Protein AF-A0A5J4Q7B8-F1 (afdb_monomer_lite)

Organism: NCBI:txid433724

Foldseek 3Di:
DDPPPPPLVVVDDVVVVVVVVVCLVVVLVVQCVVQDDPPDPDPCPCVGPSNVSVVVVVVVVVVVVVVSVDDPVVCVVCVVVVVVVVD

Radius of gyration: 19.04 Å; chains: 1; bounding box: 39×43×52 Å

pLDDT: mean 79.95, std 14.51, range [44.25, 95.81]

Secondary structure (DSSP, 8-state):
-------HHHHS-HHHHHHHHHHHHHHHHHHHHHT--TT---TT-TTSHHHHHHHHHHHHHHHHHHHHHS-HHHHHHHHHHHHHHH-

InterPro domains:
  IPR001182 Probable peptidoglycan glycosyltransferase FtsW/RodA [PTHR30474] (1-84)

Structure (mmCIF, N/CA/C/O backbone):
data_AF-A0A5J4Q7B8-F1
#
_entry.id   AF-A0A5J4Q7B8-F1
#
loop_
_atom_site.group_PDB
_atom_site.id
_atom_site.type_symbol
_atom_site.label_atom_id
_atom_site.label_alt_id
_atom_site.label_comp_id
_atom_site.label_asym_id
_atom_site.label_entity_id
_atom_site.label_seq_id
_atom_site.pdbx_PDB_ins_code
_atom_site.Cartn_x
_atom_site.Cartn_y
_atom_site.Cartn_z
_atom_site.occupancy
_atom_site.B_iso_or_equiv
_atom_site.auth_seq_id
_atom_site.auth_comp_id
_atom_site.auth_asym_id
_atom_site.auth_atom_id
_atom_site.pdbx_PDB_model_num
ATOM 1 N N . MET A 1 1 ? -23.736 19.761 25.882 1.00 44.25 1 MET A N 1
ATOM 2 C CA . MET A 1 1 ? -23.341 18.726 24.901 1.00 44.25 1 MET A CA 1
ATOM 3 C C . MET A 1 1 ? -22.153 19.252 24.115 1.00 44.25 1 MET A C 1
ATOM 5 O O . MET A 1 1 ? -22.338 20.082 23.238 1.00 44.25 1 MET A O 1
ATOM 9 N N . ALA A 1 2 ? -20.932 18.872 24.496 1.00 49.12 2 ALA A N 1
ATOM 10 C CA . ALA A 1 2 ? -19.741 19.256 23.745 1.00 49.12 2 ALA A CA 1
ATOM 11 C C . ALA A 1 2 ? -19.706 18.431 22.452 1.00 49.12 2 ALA A C 1
ATOM 13 O O . ALA A 1 2 ? -19.601 17.206 22.512 1.00 49.12 2 ALA A O 1
ATOM 14 N N . SER A 1 3 ? -19.839 19.092 21.302 1.00 51.97 3 SER A N 1
ATOM 15 C CA . SER A 1 3 ? -19.611 18.469 20.000 1.00 51.97 3 SER A CA 1
ATOM 16 C C . SER A 1 3 ? -18.145 18.040 19.939 1.00 51.97 3 SER A C 1
ATOM 18 O O . SER A 1 3 ? -17.251 18.869 19.748 1.00 51.97 3 SER A O 1
ATOM 20 N N . ARG A 1 4 ? -17.873 16.754 20.188 1.00 61.09 4 ARG A N 1
ATOM 21 C CA . ARG A 1 4 ? -16.564 16.167 19.897 1.00 61.09 4 ARG A CA 1
ATOM 22 C C . ARG A 1 4 ? -16.460 16.156 18.378 1.00 61.09 4 ARG A C 1
ATOM 24 O O . ARG A 1 4 ? -17.000 15.265 17.733 1.00 61.09 4 ARG A O 1
ATOM 31 N N . ASN A 1 5 ? -15.814 17.177 17.821 1.00 59.06 5 ASN A N 1
ATOM 32 C CA . ASN A 1 5 ? -15.365 17.165 16.436 1.00 59.06 5 ASN A CA 1
ATOM 33 C C . ASN A 1 5 ? -14.352 16.022 16.317 1.00 59.06 5 ASN A C 1
ATOM 35 O O . ASN A 1 5 ? -13.168 16.185 16.609 1.00 59.06 5 ASN A O 1
ATOM 39 N N . ILE A 1 6 ? -14.848 14.829 15.998 1.00 59.94 6 ILE A N 1
ATOM 40 C CA . ILE A 1 6 ? -14.026 13.688 15.625 1.00 59.94 6 ILE A CA 1
ATOM 41 C C . ILE A 1 6 ? -13.403 14.018 14.274 1.00 59.94 6 ILE A C 1
ATOM 43 O O . ILE A 1 6 ? -13.972 13.780 13.212 1.00 59.94 6 ILE A O 1
ATOM 47 N N . ASN A 1 7 ? -12.234 14.646 14.321 1.00 60.00 7 ASN A N 1
ATOM 48 C CA . ASN A 1 7 ? -11.416 14.855 13.144 1.00 60.00 7 ASN A CA 1
ATOM 49 C C . ASN A 1 7 ? -10.955 13.473 12.670 1.00 60.00 7 ASN A C 1
ATOM 51 O O . ASN A 1 7 ? -9.979 12.944 13.192 1.00 60.00 7 ASN A O 1
ATOM 55 N N . LEU A 1 8 ? -11.647 12.886 11.690 1.00 63.09 8 LEU A N 1
ATOM 56 C CA . LEU A 1 8 ? -11.258 11.605 11.078 1.00 63.09 8 LEU A CA 1
ATOM 57 C C . LEU A 1 8 ? -9.792 11.638 10.611 1.00 63.09 8 LEU A C 1
ATOM 59 O O . LEU A 1 8 ? -9.045 10.686 10.800 1.00 63.09 8 LEU A O 1
ATOM 63 N N . TRP A 1 9 ? -9.350 12.799 10.121 1.00 62.00 9 TRP A N 1
ATOM 64 C CA . TRP A 1 9 ? -7.965 13.084 9.743 1.00 62.00 9 TRP A CA 1
ATOM 65 C C . TRP A 1 9 ? -6.956 12.992 10.898 1.00 62.00 9 TRP A C 1
ATOM 67 O O . TRP A 1 9 ? -5.779 12.770 10.644 1.00 62.00 9 TRP A O 1
ATOM 77 N N . GLN A 1 10 ? -7.386 13.155 12.150 1.00 65.44 10 GLN A N 1
ATOM 78 C CA . GLN A 1 10 ? -6.529 13.053 13.337 1.00 65.44 10 GLN A CA 1
ATOM 79 C C . GLN A 1 10 ? -6.502 11.631 13.919 1.00 65.44 10 GLN A C 1
ATOM 81 O O . GLN A 1 10 ? -5.573 11.290 14.644 1.00 65.44 10 GLN A O 1
ATOM 86 N N . THR A 1 11 ? -7.508 10.804 13.623 1.00 75.44 11 THR A N 1
ATOM 87 C CA . THR A 1 11 ? -7.568 9.404 14.080 1.00 75.44 11 THR A CA 1
ATOM 88 C C . THR A 1 11 ? -6.765 8.463 13.178 1.00 75.44 11 THR A C 1
ATOM 90 O O . THR A 1 11 ? -6.339 7.404 13.627 1.00 75.44 11 THR A O 1
ATOM 93 N N . VAL A 1 12 ? -6.534 8.845 11.920 1.00 82.69 12 VAL A N 1
ATOM 94 C CA . VAL A 1 12 ? -5.747 8.055 10.965 1.00 82.69 12 VAL A CA 1
ATOM 95 C C . VAL A 1 12 ? -4.249 8.129 11.285 1.00 82.69 12 VAL A C 1
ATOM 97 O O . VAL A 1 12 ? -3.684 9.213 11.436 1.00 82.69 12 VAL A O 1
ATOM 100 N N . ASP A 1 13 ? -3.589 6.969 11.337 1.00 87.81 13 ASP A N 1
ATOM 101 C CA . ASP A 1 13 ? -2.144 6.859 11.552 1.00 87.81 13 ASP A CA 1
ATOM 102 C C . ASP A 1 13 ? -1.366 7.166 10.257 1.00 87.81 13 ASP A C 1
ATOM 104 O O . ASP A 1 13 ? -1.123 6.310 9.400 1.00 87.81 13 ASP A O 1
ATOM 108 N N . TRP A 1 14 ? -0.982 8.433 10.098 1.00 86.88 14 TRP A N 1
ATOM 109 C CA . TRP A 1 14 ? -0.243 8.918 8.927 1.00 86.88 14 TRP A CA 1
ATOM 110 C C . TRP A 1 14 ? 1.163 8.324 8.800 1.00 86.88 14 TRP A C 1
ATOM 112 O O . TRP A 1 14 ? 1.684 8.237 7.687 1.00 86.88 14 TRP A O 1
ATOM 122 N N . MET A 1 15 ? 1.778 7.900 9.909 1.00 92.38 15 MET A N 1
ATOM 123 C CA . MET A 1 15 ? 3.106 7.282 9.895 1.00 92.38 15 MET A CA 1
ATOM 124 C C . MET A 1 15 ? 3.059 5.922 9.190 1.00 92.38 15 MET A C 1
ATOM 126 O O . MET A 1 15 ? 3.875 5.652 8.309 1.00 92.38 15 MET A O 1
ATOM 130 N N . THR A 1 16 ? 2.060 5.105 9.514 1.00 91.31 16 THR A N 1
ATOM 131 C CA . THR A 1 16 ? 1.816 3.794 8.906 1.00 91.31 16 THR A CA 1
ATOM 132 C C . THR A 1 16 ? 1.494 3.935 7.422 1.00 91.31 16 THR A C 1
ATOM 134 O O . THR A 1 16 ? 2.077 3.224 6.603 1.00 91.31 16 THR A O 1
ATOM 137 N N . ILE A 1 17 ? 0.638 4.896 7.049 1.00 91.56 17 ILE A N 1
ATOM 138 C CA . ILE A 1 17 ? 0.351 5.193 5.635 1.00 91.56 17 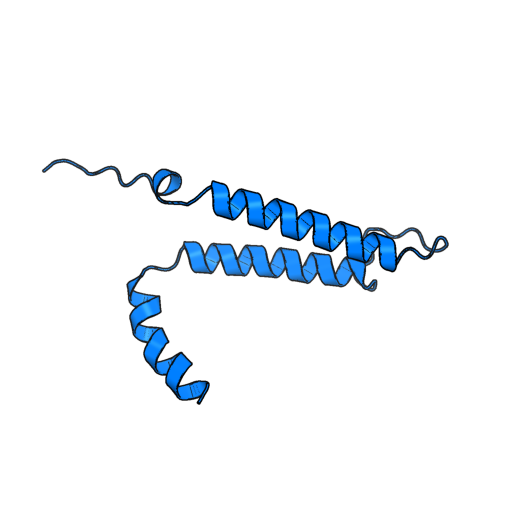ILE A CA 1
ATOM 139 C C . ILE A 1 17 ? 1.630 5.617 4.903 1.00 91.56 17 ILE A C 1
ATOM 141 O O . ILE A 1 17 ? 1.900 5.127 3.807 1.00 91.56 17 ILE A O 1
ATOM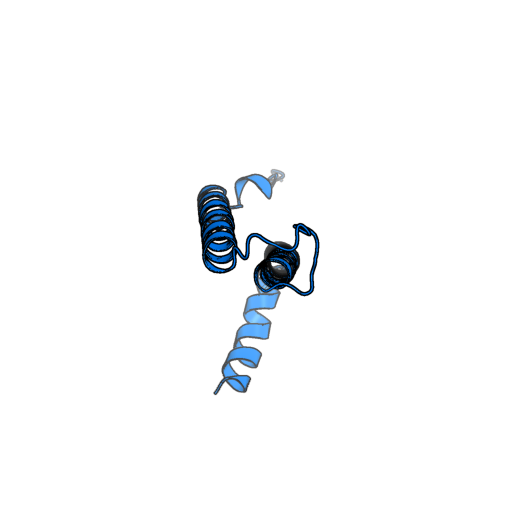 145 N N . GLY A 1 18 ? 2.445 6.484 5.508 1.00 93.50 18 GLY A N 1
ATOM 146 C CA . GLY A 1 18 ? 3.713 6.926 4.928 1.00 93.50 18 GLY A CA 1
ATOM 147 C C . GLY A 1 18 ? 4.672 5.766 4.658 1.00 93.50 18 GLY A C 1
ATOM 148 O O . GLY A 1 18 ? 5.189 5.639 3.548 1.00 93.50 18 GLY A O 1
ATOM 149 N N . ILE A 1 19 ? 4.856 4.875 5.637 1.00 95.19 19 ILE A N 1
ATOM 150 C CA . ILE A 1 19 ? 5.700 3.679 5.487 1.00 95.19 19 ILE A CA 1
ATOM 151 C C . ILE A 1 19 ? 5.147 2.761 4.390 1.00 95.19 19 ILE A C 1
ATOM 153 O O . ILE A 1 19 ? 5.910 2.297 3.543 1.00 95.19 19 ILE A O 1
ATOM 157 N N . TYR A 1 20 ? 3.830 2.541 4.355 1.00 93.56 20 TYR A N 1
ATOM 158 C CA . TYR A 1 20 ? 3.183 1.747 3.310 1.00 93.56 20 TYR A CA 1
ATOM 159 C C . TYR A 1 20 ? 3.463 2.307 1.905 1.00 93.56 20 TYR A C 1
ATOM 161 O O . TYR A 1 20 ? 3.874 1.557 1.019 1.00 93.56 20 TYR A O 1
ATOM 169 N N . LEU A 1 21 ? 3.325 3.622 1.703 1.00 93.81 21 LEU A N 1
ATOM 170 C CA . LEU A 1 21 ? 3.597 4.266 0.412 1.00 93.81 21 LEU A CA 1
ATOM 171 C C . LEU A 1 21 ? 5.061 4.113 -0.025 1.00 93.81 21 LEU A C 1
ATOM 173 O O . LEU A 1 21 ? 5.331 3.829 -1.197 1.00 93.81 21 LEU A O 1
ATOM 177 N N . VAL A 1 22 ? 6.009 4.261 0.904 1.00 95.81 22 VAL A N 1
ATOM 178 C CA . VAL A 1 22 ? 7.440 4.063 0.620 1.00 95.81 22 VAL A CA 1
ATOM 179 C C . VAL A 1 22 ? 7.708 2.617 0.209 1.00 95.81 22 VAL A C 1
ATOM 181 O O . VAL A 1 22 ? 8.352 2.374 -0.808 1.00 95.81 22 VAL A O 1
ATOM 184 N N . LEU A 1 23 ? 7.166 1.642 0.940 1.00 94.31 23 LEU A N 1
ATOM 185 C CA . LEU A 1 23 ? 7.359 0.227 0.618 1.00 94.31 23 LEU A CA 1
ATOM 186 C C . LEU A 1 23 ? 6.760 -0.140 -0.744 1.00 94.31 23 LEU A C 1
ATOM 188 O O . LEU A 1 23 ? 7.410 -0.828 -1.530 1.00 94.31 23 LEU A O 1
ATOM 192 N N . VAL A 1 24 ? 5.556 0.348 -1.051 1.00 93.00 24 VAL A N 1
ATOM 193 C CA . VAL A 1 24 ? 4.886 0.104 -2.336 1.00 93.00 24 VAL A CA 1
ATOM 194 C C . VAL A 1 24 ? 5.673 0.709 -3.500 1.00 93.00 24 VAL A C 1
ATOM 196 O O . VAL A 1 24 ? 5.887 0.036 -4.510 1.00 93.00 24 VAL A O 1
ATOM 199 N N . THR A 1 25 ? 6.146 1.950 -3.362 1.00 90.19 25 THR A N 1
ATOM 200 C CA . THR A 1 25 ? 6.933 2.621 -4.411 1.00 90.19 25 THR A CA 1
ATOM 201 C C . THR A 1 25 ? 8.300 1.961 -4.605 1.00 90.19 25 THR A C 1
ATOM 203 O O . THR A 1 25 ? 8.669 1.665 -5.742 1.00 90.19 25 THR A O 1
ATOM 206 N N . CYS A 1 26 ? 9.020 1.626 -3.529 1.00 92.69 26 CYS A N 1
ATOM 207 C CA . CYS A 1 26 ? 10.281 0.879 -3.606 1.00 92.69 26 CYS A CA 1
ATOM 208 C C . CYS A 1 26 ? 10.098 -0.528 -4.199 1.00 92.69 26 CYS A C 1
ATOM 210 O O . CYS A 1 26 ? 10.888 -0.952 -5.044 1.00 92.69 26 CYS A O 1
ATOM 212 N N . GLY A 1 27 ? 9.049 -1.248 -3.795 1.00 90.12 27 GLY A N 1
ATOM 213 C CA . GLY A 1 27 ? 8.731 -2.573 -4.325 1.00 90.12 27 GLY A CA 1
ATOM 214 C C . GLY A 1 27 ? 8.384 -2.534 -5.812 1.00 90.12 27 GLY A C 1
ATOM 215 O O . GLY A 1 27 ? 8.816 -3.399 -6.574 1.00 90.12 27 GLY A O 1
ATOM 216 N N . TRP A 1 28 ? 7.662 -1.503 -6.248 1.00 88.25 28 TRP A N 1
ATOM 217 C CA . TRP A 1 28 ? 7.377 -1.300 -7.663 1.00 88.25 28 TRP A CA 1
ATOM 218 C C . TRP A 1 28 ? 8.641 -0.996 -8.476 1.00 88.25 28 TRP A C 1
ATOM 220 O O . TRP A 1 28 ? 8.880 -1.649 -9.491 1.00 88.25 28 TRP A O 1
ATOM 230 N N . LEU A 1 29 ? 9.498 -0.086 -7.996 1.00 84.94 29 LEU A N 1
ATOM 231 C CA . LEU A 1 29 ? 10.783 0.216 -8.641 1.00 84.94 29 LEU A CA 1
ATOM 232 C C . LEU A 1 29 ? 11.674 -1.029 -8.772 1.00 84.94 29 LEU A C 1
ATOM 234 O O . LEU A 1 29 ? 12.309 -1.215 -9.809 1.00 84.94 29 LEU A O 1
ATOM 238 N N . SER A 1 30 ? 11.676 -1.907 -7.763 1.00 88.44 30 SER A N 1
ATOM 239 C CA . SER A 1 30 ? 12.394 -3.188 -7.805 1.00 88.44 30 SER A CA 1
ATOM 240 C C . SER A 1 30 ? 11.914 -4.085 -8.956 1.00 88.44 30 SER A C 1
ATOM 242 O O . SER A 1 30 ? 12.727 -4.623 -9.710 1.00 88.44 30 SER A O 1
ATOM 244 N N . VAL A 1 31 ? 10.596 -4.190 -9.166 1.00 83.38 31 VAL A N 1
ATOM 245 C CA . VAL A 1 31 ? 10.031 -5.018 -10.248 1.00 83.38 31 VAL A CA 1
ATOM 246 C C . VAL A 1 31 ? 10.230 -4.398 -11.628 1.00 83.38 31 VAL A C 1
ATOM 248 O O . VAL A 1 31 ? 10.506 -5.129 -12.584 1.00 83.38 31 VAL A O 1
ATOM 251 N N . CYS A 1 32 ? 10.173 -3.070 -11.736 1.00 79.19 32 CYS A N 1
ATOM 252 C CA . CYS A 1 32 ? 10.554 -2.362 -12.958 1.00 79.19 32 CYS A CA 1
ATOM 253 C C . CYS A 1 32 ? 12.023 -2.610 -13.323 1.00 79.19 32 CYS A C 1
ATOM 255 O O . CYS A 1 32 ? 12.318 -2.888 -14.482 1.00 79.19 32 CYS A O 1
ATOM 257 N N . GLY A 1 33 ? 12.930 -2.567 -12.341 1.00 77.94 33 GLY A N 1
ATOM 258 C CA . GLY A 1 33 ? 14.356 -2.829 -12.552 1.00 77.94 33 GLY A CA 1
ATOM 259 C C . GLY A 1 33 ? 14.654 -4.275 -12.959 1.00 77.94 33 GLY A C 1
ATOM 260 O O . GLY A 1 33 ? 15.467 -4.506 -13.848 1.00 77.94 33 GLY A O 1
ATOM 261 N N . ALA A 1 34 ? 13.963 -5.251 -12.364 1.00 78.06 34 ALA A N 1
ATOM 262 C CA . ALA A 1 34 ? 14.132 -6.666 -12.704 1.00 78.06 34 ALA A CA 1
ATOM 263 C C . ALA A 1 34 ? 13.560 -7.046 -14.085 1.00 78.06 34 ALA A C 1
ATOM 265 O O . ALA A 1 34 ? 13.949 -8.065 -14.650 1.00 78.06 34 ALA A O 1
ATOM 266 N N . SER A 1 35 ? 12.628 -6.249 -14.614 1.00 66.88 35 SER A N 1
ATOM 267 C CA . SER A 1 35 ? 11.915 -6.522 -15.872 1.00 66.88 35 SER A CA 1
ATOM 268 C C . SER A 1 35 ? 12.383 -5.633 -17.033 1.00 66.88 35 SER A C 1
ATOM 270 O O . SER A 1 35 ? 11.664 -5.502 -18.020 1.00 66.88 35 SER A O 1
ATOM 272 N N . TYR A 1 36 ? 13.538 -4.975 -16.896 1.00 62.91 36 TYR A N 1
ATOM 273 C CA . TYR A 1 36 ? 14.006 -3.944 -17.821 1.00 62.91 36 TYR A CA 1
ATOM 274 C C . TYR A 1 36 ? 14.608 -4.550 -19.102 1.00 62.91 36 TYR A C 1
ATOM 276 O O . TYR A 1 36 ? 15.824 -4.691 -19.229 1.00 62.91 36 TYR A O 1
ATOM 284 N N . ASP A 1 37 ? 13.755 -4.897 -20.066 1.00 57.31 37 ASP A N 1
ATOM 285 C CA . ASP A 1 37 ? 14.170 -5.197 -21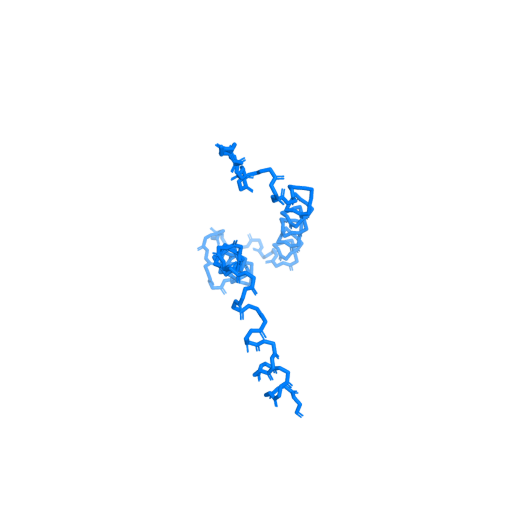.439 1.00 57.31 37 ASP A CA 1
ATOM 286 C C . ASP A 1 37 ? 14.255 -3.888 -22.248 1.00 57.31 37 ASP A C 1
ATOM 288 O O . ASP A 1 37 ? 13.277 -3.167 -22.426 1.00 57.31 37 ASP A O 1
ATOM 292 N N . TYR A 1 38 ? 15.460 -3.553 -22.719 1.00 51.28 38 TYR A N 1
ATOM 293 C CA . TYR A 1 38 ? 15.833 -2.256 -23.312 1.00 51.28 38 TYR A CA 1
ATOM 294 C C . TYR A 1 38 ? 15.154 -1.902 -24.657 1.00 51.28 38 TYR A C 1
ATOM 296 O O . TYR A 1 38 ? 15.424 -0.826 -25.195 1.00 51.28 38 TYR A O 1
ATOM 304 N N . TRP A 1 39 ? 14.308 -2.771 -25.222 1.00 52.84 39 TRP A N 1
ATOM 305 C CA . TRP A 1 39 ? 13.950 -2.722 -26.648 1.00 52.84 39 TRP A CA 1
ATOM 306 C C . TRP A 1 39 ? 12.525 -2.263 -26.985 1.00 52.84 39 TRP A C 1
ATOM 308 O O . TRP A 1 39 ? 12.336 -1.736 -28.079 1.00 52.84 39 TRP A O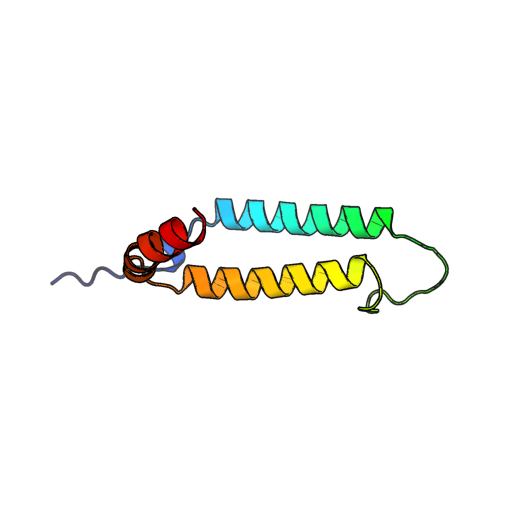 1
ATOM 318 N N . GLU A 1 40 ? 11.557 -2.334 -26.067 1.00 49.91 40 GLU A N 1
ATOM 319 C CA . GLU A 1 40 ? 10.187 -1.853 -26.313 1.00 49.91 40 GLU A CA 1
ATOM 320 C C . GLU A 1 40 ? 9.749 -0.866 -25.234 1.00 49.91 40 GLU A C 1
ATOM 322 O O . GLU A 1 40 ? 9.533 -1.168 -24.062 1.00 49.91 40 GLU A O 1
ATOM 327 N N . LYS A 1 41 ? 9.710 0.392 -25.662 1.00 52.62 41 LYS A N 1
ATOM 328 C CA . LYS A 1 41 ? 9.556 1.576 -24.835 1.00 52.62 41 LYS A CA 1
ATOM 329 C C . LYS A 1 41 ? 8.074 1.894 -24.658 1.00 52.62 41 LYS A C 1
ATOM 331 O O . LYS A 1 41 ? 7.632 2.938 -25.115 1.00 52.62 41 LYS A O 1
ATOM 336 N N . ASP A 1 42 ? 7.339 1.047 -23.948 1.00 55.97 42 ASP A N 1
ATOM 337 C CA . ASP A 1 42 ? 6.005 1.405 -23.463 1.00 55.97 42 ASP A CA 1
ATOM 338 C C . ASP A 1 42 ? 5.917 1.226 -21.944 1.00 55.97 42 ASP A C 1
ATOM 340 O O . ASP A 1 42 ? 5.464 0.219 -21.411 1.00 55.97 42 ASP A O 1
ATOM 344 N N . PHE A 1 43 ? 6.320 2.274 -21.216 1.00 54.00 43 PHE A N 1
ATOM 345 C CA . PHE A 1 43 ? 6.116 2.399 -19.763 1.00 54.00 43 PHE A CA 1
ATOM 346 C C . PHE A 1 43 ? 4.632 2.303 -19.351 1.00 54.00 43 PHE A C 1
ATOM 348 O O . PHE A 1 43 ? 4.335 2.081 -18.179 1.00 54.00 43 PHE A O 1
ATOM 355 N N . TRP A 1 44 ? 3.716 2.479 -20.308 1.00 57.09 44 TRP A N 1
ATOM 356 C CA . TRP A 1 44 ? 2.264 2.380 -20.147 1.00 57.09 44 TRP A CA 1
ATOM 357 C C . TRP A 1 44 ? 1.670 1.093 -20.734 1.00 57.09 44 TRP A C 1
ATOM 359 O O . TRP A 1 44 ? 0.447 0.974 -20.813 1.00 57.09 44 TRP A O 1
ATOM 369 N N . ASP A 1 45 ? 2.493 0.117 -21.129 1.00 62.78 45 ASP A N 1
ATOM 370 C CA . ASP A 1 45 ? 1.970 -1.175 -21.560 1.00 62.78 45 ASP A CA 1
ATOM 371 C C . ASP A 1 45 ? 1.599 -2.047 -20.349 1.00 62.78 45 ASP A C 1
ATOM 373 O O . ASP A 1 45 ? 2.440 -2.629 -19.650 1.00 62.78 45 ASP A O 1
ATOM 377 N N . PHE A 1 46 ? 0.289 -2.150 -20.118 1.00 61.31 46 PHE A N 1
ATOM 378 C CA . PHE A 1 46 ? -0.332 -3.005 -19.105 1.00 61.31 46 PHE A CA 1
ATOM 379 C C . PHE A 1 46 ? -0.107 -4.508 -19.346 1.00 61.31 46 PHE A C 1
ATOM 381 O O . PHE A 1 46 ? -0.408 -5.319 -18.465 1.00 61.31 46 PHE A O 1
ATOM 388 N N . SER A 1 47 ? 0.431 -4.905 -20.504 1.00 63.53 47 SER A N 1
ATOM 389 C CA . SER A 1 47 ? 0.806 -6.294 -20.788 1.00 63.53 47 SER A CA 1
ATOM 390 C C . SER A 1 47 ? 2.064 -6.738 -20.023 1.00 63.53 47 SER A C 1
ATOM 392 O O . SER A 1 47 ? 2.212 -7.919 -19.678 1.00 63.53 47 SER A O 1
ATOM 394 N N . THR A 1 48 ? 2.945 -5.793 -19.677 1.00 71.88 48 THR A N 1
ATOM 395 C CA . THR A 1 48 ? 4.218 -6.067 -18.993 1.00 71.88 48 THR A CA 1
ATOM 396 C C . THR A 1 48 ? 4.027 -6.460 -17.521 1.00 71.88 48 THR A C 1
ATOM 398 O O . THR A 1 48 ? 3.047 -6.098 -16.866 1.00 71.88 48 THR A O 1
ATOM 401 N N . ARG A 1 49 ? 4.992 -7.201 -16.951 1.00 76.38 49 ARG A N 1
ATOM 402 C CA . ARG A 1 49 ? 4.979 -7.587 -15.522 1.00 76.38 49 ARG A CA 1
ATOM 403 C C . ARG A 1 49 ? 4.904 -6.364 -14.594 1.00 76.38 49 ARG A C 1
ATOM 405 O O . ARG A 1 49 ? 4.139 -6.379 -13.633 1.00 76.38 49 ARG A O 1
ATOM 412 N N . ALA A 1 50 ? 5.632 -5.298 -14.928 1.00 79.19 50 ALA A N 1
ATOM 413 C CA . ALA A 1 50 ? 5.613 -4.031 -14.201 1.00 79.19 50 ALA A CA 1
ATOM 414 C C . ALA A 1 50 ? 4.262 -3.298 -14.314 1.00 79.19 50 ALA A C 1
ATOM 416 O O . ALA A 1 50 ? 3.752 -2.798 -13.307 1.00 79.19 50 ALA A O 1
ATOM 417 N N . GLY A 1 51 ? 3.657 -3.288 -15.509 1.00 78.12 51 GLY A N 1
ATOM 418 C CA . GLY A 1 51 ? 2.330 -2.714 -15.747 1.00 78.12 51 GLY A CA 1
ATOM 419 C C . GLY A 1 51 ? 1.231 -3.430 -14.958 1.00 78.12 51 GLY A C 1
ATOM 420 O O . GLY A 1 51 ? 0.435 -2.783 -14.277 1.00 78.12 51 GLY A O 1
ATOM 421 N N . LYS A 1 52 ? 1.235 -4.770 -14.938 1.00 83.38 52 LYS A N 1
ATOM 422 C CA . LYS A 1 52 ? 0.298 -5.554 -14.109 1.00 83.38 52 LYS A CA 1
ATOM 423 C C . LYS A 1 52 ? 0.442 -5.230 -12.624 1.00 83.38 52 LYS A C 1
ATOM 425 O O . LYS A 1 52 ? -0.564 -5.093 -11.934 1.00 83.38 52 LYS A O 1
ATOM 430 N N . GLN A 1 53 ? 1.668 -5.071 -12.126 1.00 85.25 53 GLN A N 1
ATOM 431 C CA . GLN A 1 53 ? 1.889 -4.718 -10.725 1.00 85.25 53 GLN A CA 1
ATOM 432 C C . GLN A 1 53 ? 1.336 -3.330 -10.371 1.00 85.25 53 GLN A C 1
ATOM 434 O O . GLN A 1 53 ? 0.774 -3.181 -9.288 1.00 85.25 53 GLN A O 1
ATOM 439 N N . LEU A 1 54 ? 1.410 -2.342 -11.275 1.00 86.56 54 LEU A N 1
ATOM 440 C CA . LEU A 1 54 ? 0.748 -1.045 -11.062 1.00 86.56 54 LEU A CA 1
ATOM 441 C C . LEU A 1 54 ? -0.766 -1.180 -10.918 1.00 86.56 54 LEU A C 1
ATOM 443 O O . LEU A 1 54 ? -1.342 -0.545 -10.037 1.00 86.56 54 LEU A O 1
ATOM 447 N N . VAL A 1 5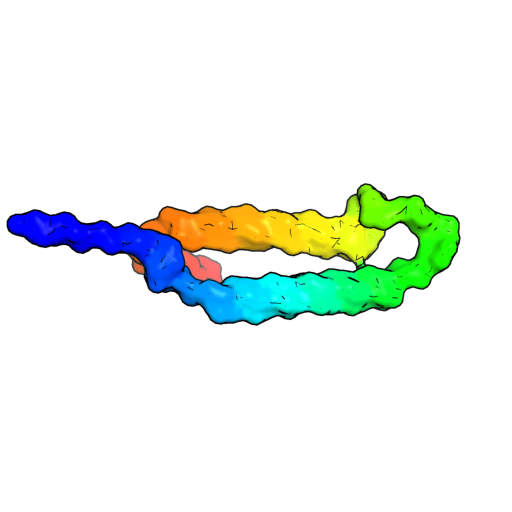5 ? -1.407 -2.010 -11.746 1.00 89.19 55 VAL A N 1
ATOM 448 C CA . VAL A 1 55 ? -2.860 -2.244 -11.665 1.00 89.19 55 VAL A CA 1
ATOM 449 C C . VAL A 1 55 ? -3.228 -2.823 -10.302 1.00 89.19 55 VAL A C 1
ATOM 451 O O . VAL A 1 55 ? -4.146 -2.328 -9.654 1.00 89.19 55 VAL A O 1
ATOM 454 N N . TRP A 1 56 ? -2.472 -3.812 -9.822 1.00 89.75 56 TRP A N 1
ATOM 455 C CA . TRP A 1 56 ? -2.696 -4.393 -8.497 1.00 89.75 56 TRP A CA 1
ATOM 456 C C . TRP A 1 56 ? -2.470 -3.391 -7.366 1.00 89.75 56 TRP A C 1
ATOM 458 O O . TRP A 1 56 ? -3.264 -3.347 -6.431 1.00 89.75 56 TRP A O 1
ATOM 468 N N . ILE A 1 57 ? -1.439 -2.548 -7.461 1.00 91.44 57 ILE A N 1
ATOM 469 C CA . ILE A 1 57 ? -1.202 -1.471 -6.493 1.00 91.44 57 ILE A CA 1
ATOM 470 C C . ILE A 1 57 ? -2.387 -0.491 -6.475 1.00 91.44 57 ILE A C 1
ATOM 472 O O . ILE A 1 57 ? -2.884 -0.154 -5.400 1.00 91.44 57 ILE A O 1
ATOM 476 N N . ALA A 1 58 ? -2.887 -0.077 -7.643 1.00 90.75 58 ALA A N 1
ATOM 477 C CA . ALA A 1 58 ? -4.047 0.808 -7.756 1.00 90.75 58 ALA A CA 1
ATOM 478 C C . ALA A 1 58 ? -5.325 0.168 -7.183 1.00 90.75 58 ALA A C 1
ATOM 480 O O . ALA A 1 58 ? -6.046 0.810 -6.416 1.00 90.75 58 ALA A O 1
ATOM 481 N N . CYS A 1 59 ? -5.576 -1.110 -7.482 1.00 93.81 59 CYS A N 1
ATOM 482 C CA . CYS A 1 59 ? -6.679 -1.867 -6.890 1.00 93.81 59 CYS A CA 1
ATOM 483 C C . CYS A 1 59 ? -6.561 -1.950 -5.362 1.00 93.81 59 CYS A C 1
ATOM 485 O O . CYS A 1 59 ? -7.556 -1.741 -4.668 1.00 93.81 59 CYS A O 1
ATOM 487 N N . SER A 1 60 ? -5.359 -2.185 -4.828 1.00 93.81 60 SER A N 1
ATOM 488 C CA . SER A 1 60 ? -5.111 -2.222 -3.382 1.00 93.81 60 SER A CA 1
ATOM 489 C C . SER A 1 60 ? -5.356 -0.875 -2.706 1.00 93.81 60 SER A C 1
ATOM 491 O O . SER A 1 60 ? -5.879 -0.855 -1.596 1.00 93.81 60 SER A O 1
ATOM 493 N N . PHE A 1 61 ? -5.054 0.253 -3.357 1.00 93.38 61 PHE A N 1
ATOM 494 C CA . PHE A 1 61 ? -5.439 1.571 -2.835 1.00 93.38 61 PHE A CA 1
ATOM 495 C C . PHE A 1 61 ? -6.957 1.743 -2.766 1.00 93.38 61 PHE A C 1
ATOM 497 O O . PHE A 1 61 ? -7.465 2.222 -1.753 1.00 93.38 61 PHE A O 1
ATOM 504 N N . GLY A 1 62 ? -7.683 1.319 -3.805 1.00 93.50 62 GLY A N 1
ATOM 505 C CA . GLY A 1 62 ? -9.147 1.338 -3.803 1.00 93.50 62 GLY A CA 1
ATOM 506 C C . GLY A 1 62 ? -9.734 0.476 -2.683 1.00 93.50 62 GLY A C 1
ATOM 507 O O . GLY A 1 62 ? -10.572 0.946 -1.915 1.00 93.50 62 GLY A O 1
ATOM 508 N N . ALA A 1 63 ? -9.243 -0.756 -2.532 1.00 93.69 63 ALA A N 1
ATOM 509 C CA . ALA A 1 63 ? -9.655 -1.651 -1.454 1.00 93.69 63 ALA A CA 1
ATOM 510 C C . ALA A 1 63 ? -9.303 -1.080 -0.070 1.00 93.69 63 ALA A C 1
ATOM 512 O O . ALA A 1 63 ? -10.154 -1.049 0.814 1.00 93.69 63 ALA A O 1
ATOM 513 N N . GLY A 1 64 ? -8.085 -0.563 0.109 1.00 91.75 64 GLY A N 1
ATOM 514 C CA . GLY A 1 64 ? -7.644 0.070 1.352 1.00 91.75 64 GLY A CA 1
ATOM 515 C C . GLY A 1 64 ? -8.499 1.278 1.735 1.00 91.75 64 GLY A C 1
ATOM 516 O O . GLY A 1 64 ? -8.848 1.435 2.901 1.00 91.75 64 GLY A O 1
ATOM 517 N N . PHE A 1 65 ? -8.911 2.092 0.761 1.00 90.75 65 PHE A N 1
ATOM 518 C CA . PHE A 1 65 ? -9.832 3.203 0.996 1.00 90.75 65 PHE A CA 1
ATOM 519 C C . PHE A 1 65 ? -11.212 2.724 1.466 1.00 90.75 65 PHE A C 1
ATOM 521 O O . PHE A 1 65 ? -11.747 3.263 2.433 1.00 90.75 65 PHE A O 1
ATOM 528 N N . VAL A 1 66 ? -11.771 1.689 0.828 1.00 91.62 66 VAL A N 1
ATOM 529 C CA . VAL A 1 66 ? -13.047 1.085 1.254 1.00 91.62 66 VAL A CA 1
ATOM 530 C C . VAL A 1 66 ? -12.940 0.528 2.675 1.00 91.62 66 VAL A C 1
ATOM 532 O O . VAL A 1 66 ? -13.836 0.756 3.482 1.00 91.62 66 VAL A O 1
ATOM 535 N N . LEU A 1 67 ? -11.830 -0.139 3.004 1.00 89.44 67 LEU A N 1
ATOM 536 C CA . LEU A 1 67 ? -11.572 -0.650 4.352 1.00 89.44 67 LEU A CA 1
ATOM 537 C C . LEU A 1 67 ? -11.484 0.480 5.390 1.00 89.44 67 LEU A C 1
ATOM 539 O O . LEU A 1 67 ? -12.094 0.384 6.451 1.00 89.44 67 LEU A O 1
ATOM 543 N N . LEU A 1 68 ? -10.797 1.582 5.085 1.00 87.62 68 LEU A N 1
ATOM 544 C CA . LEU A 1 68 ? -10.718 2.734 5.994 1.00 87.62 68 LEU A CA 1
ATOM 545 C C . LEU A 1 68 ? -12.060 3.460 6.182 1.00 87.62 68 LEU A C 1
ATOM 547 O O . LEU A 1 68 ? -12.250 4.123 7.198 1.00 87.62 68 LEU A O 1
ATOM 551 N N . MET A 1 69 ? -12.977 3.355 5.217 1.00 87.50 69 MET A N 1
ATOM 552 C CA . MET A 1 69 ? -14.331 3.918 5.304 1.00 87.50 69 MET A CA 1
ATOM 553 C C . MET A 1 69 ? -15.328 3.003 6.030 1.00 87.50 69 MET A C 1
ATOM 555 O O . MET A 1 69 ? -16.427 3.451 6.360 1.00 87.50 69 MET A O 1
ATOM 559 N N . LEU A 1 70 ? -14.983 1.733 6.264 1.00 88.62 70 LEU A N 1
ATOM 560 C CA . LEU A 1 70 ? -15.845 0.799 6.984 1.00 88.62 70 LEU A CA 1
ATOM 561 C C . LEU A 1 70 ? -15.869 1.100 8.484 1.00 88.62 70 LEU A C 1
ATOM 563 O O . LEU A 1 70 ? -14.854 1.411 9.102 1.00 88.62 70 LEU A O 1
ATOM 567 N N . GLU A 1 71 ? -17.053 0.955 9.072 1.00 84.56 71 GLU A N 1
ATOM 568 C CA . GLU A 1 71 ? -17.262 1.077 10.515 1.00 84.56 71 GLU A CA 1
ATOM 569 C C . GLU A 1 71 ? -16.774 -0.186 11.249 1.00 84.56 71 GLU A C 1
ATOM 571 O O . GLU A 1 71 ? -16.835 -1.293 10.705 1.00 84.56 71 GLU A O 1
ATOM 576 N N . ASP A 1 72 ? -16.338 -0.043 12.503 1.00 83.31 72 ASP A N 1
ATOM 577 C CA . ASP A 1 72 ? -15.792 -1.131 13.331 1.00 83.31 72 ASP A CA 1
ATOM 578 C C . ASP A 1 72 ? -16.750 -2.332 13.454 1.00 83.31 72 ASP A C 1
ATOM 580 O O . ASP A 1 72 ? -16.331 -3.486 13.362 1.00 83.31 72 ASP A O 1
ATOM 584 N N . ARG A 1 73 ? -18.060 -2.069 13.527 1.00 85.88 73 ARG A N 1
ATOM 585 C CA . ARG A 1 73 ? -19.106 -3.098 13.651 1.00 85.88 73 ARG A CA 1
ATOM 586 C C . ARG A 1 73 ? -19.155 -4.078 12.484 1.00 85.88 73 ARG A C 1
ATOM 588 O O . ARG A 1 73 ? -19.517 -5.241 12.670 1.00 85.88 73 ARG A O 1
ATOM 595 N N . PHE A 1 74 ? -18.796 -3.635 11.278 1.00 87.19 74 PHE A N 1
ATOM 596 C CA . PHE A 1 74 ? -18.722 -4.543 10.135 1.00 87.19 74 PHE A CA 1
ATOM 597 C C . PHE A 1 74 ? -17.613 -5.576 10.340 1.00 87.19 74 PHE A C 1
ATOM 599 O O . PHE A 1 74 ? -17.824 -6.756 10.062 1.00 87.19 74 PHE A O 1
ATOM 606 N N . TYR A 1 75 ? -16.469 -5.166 10.891 1.00 87.88 75 TYR A N 1
ATOM 607 C CA . TYR A 1 75 ? -15.365 -6.077 11.178 1.00 87.88 75 TYR A CA 1
ATOM 608 C C . TYR A 1 75 ? -15.747 -7.127 12.227 1.00 87.88 75 TYR A C 1
ATOM 610 O O . TYR A 1 75 ? -15.426 -8.302 12.052 1.00 87.88 75 TYR A O 1
ATOM 618 N N . GLU A 1 76 ? -16.495 -6.747 13.265 1.00 87.44 76 GLU A N 1
ATOM 619 C CA . GLU A 1 76 ? -16.966 -7.689 14.290 1.00 87.44 76 GLU A CA 1
ATOM 620 C C . GLU A 1 76 ? -17.947 -8.731 13.731 1.00 87.44 76 GLU A C 1
ATOM 622 O O . GLU A 1 76 ? -17.818 -9.923 14.015 1.00 87.44 76 GLU A O 1
ATOM 627 N N . MET A 1 77 ? -18.900 -8.309 12.893 1.00 89.81 77 MET A N 1
ATOM 628 C CA . MET A 1 77 ? -19.879 -9.215 12.286 1.00 89.81 77 MET A CA 1
ATOM 629 C C . MET A 1 77 ? -19.230 -10.174 11.276 1.00 89.81 77 MET A C 1
ATOM 631 O O . MET A 1 77 ? -19.534 -11.370 11.268 1.00 89.81 77 MET A O 1
ATOM 635 N N . PHE A 1 78 ? -18.326 -9.671 10.429 1.00 88.06 78 PHE A N 1
ATOM 636 C CA . PHE A 1 78 ? -17.662 -10.489 9.411 1.00 88.06 78 PHE A CA 1
ATOM 637 C C . PHE A 1 78 ? -16.548 -11.379 9.976 1.00 88.06 78 PHE A C 1
ATOM 639 O O . PHE A 1 78 ? -16.256 -12.405 9.364 1.00 88.06 78 PHE A O 1
ATOM 646 N N . SER A 1 79 ? -15.976 -11.054 11.142 1.00 87.94 79 SER A N 1
ATOM 647 C CA . SER A 1 79 ? -14.942 -11.855 11.817 1.00 87.94 79 SER A CA 1
ATOM 648 C C . SER A 1 79 ? -15.330 -13.334 11.938 1.00 87.94 79 SER A C 1
ATOM 650 O O . SER A 1 79 ? -14.588 -14.207 11.485 1.00 87.94 79 SER A O 1
ATOM 652 N N . TYR A 1 80 ? -16.530 -13.625 12.456 1.00 88.19 80 TYR A N 1
ATOM 653 C CA . TYR A 1 80 ? -16.994 -15.004 12.642 1.00 88.19 80 TYR A CA 1
ATOM 654 C C . TYR A 1 80 ?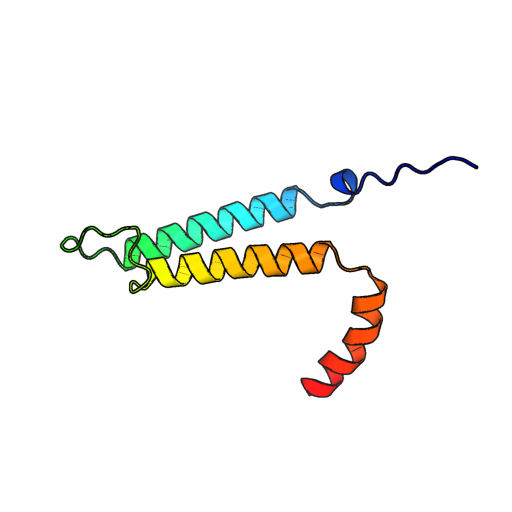 -17.210 -15.744 11.317 1.00 88.19 80 TYR A C 1
ATOM 656 O O . TYR A 1 80 ? -16.864 -16.919 11.206 1.00 88.19 80 TYR A O 1
ATOM 664 N N . ILE A 1 81 ? -17.754 -15.060 10.305 1.00 90.88 81 ILE A N 1
ATOM 665 C CA . ILE A 1 81 ? -18.019 -15.647 8.982 1.00 90.88 81 ILE A CA 1
ATOM 666 C C . ILE A 1 81 ? -16.702 -15.968 8.269 1.00 90.88 81 ILE A C 1
ATOM 668 O O . ILE A 1 81 ? -16.540 -17.068 7.738 1.00 90.88 81 ILE A O 1
ATOM 672 N N . ILE A 1 82 ? -15.754 -15.025 8.271 1.00 90.69 82 ILE A N 1
ATOM 673 C CA . ILE A 1 82 ? -14.446 -15.197 7.629 1.00 90.69 82 ILE A CA 1
ATOM 674 C C . ILE A 1 82 ? -13.661 -16.301 8.339 1.00 90.69 82 ILE A C 1
ATOM 676 O O . ILE A 1 82 ? -13.160 -17.200 7.669 1.00 90.69 82 ILE A O 1
ATOM 680 N N . TYR A 1 83 ? -13.601 -16.282 9.675 1.00 91.88 83 TYR A N 1
ATOM 681 C CA . TYR A 1 83 ? -12.910 -17.316 10.448 1.00 91.88 83 TYR A CA 1
ATOM 682 C C . TYR A 1 83 ? -13.506 -18.709 10.204 1.00 91.88 83 TYR A C 1
ATOM 684 O O . TYR A 1 83 ? -12.764 -19.661 9.992 1.00 91.88 83 TYR A O 1
ATOM 692 N N . GLY A 1 84 ? -14.839 -18.822 10.166 1.00 92.12 84 GLY A N 1
ATOM 693 C CA . GLY A 1 84 ? -15.522 -20.090 9.908 1.00 92.12 84 GLY A CA 1
ATOM 694 C C . GLY A 1 84 ? -15.388 -20.609 8.473 1.00 92.12 84 GLY A C 1
ATOM 695 O O . GLY A 1 84 ? -15.430 -21.814 8.275 1.00 92.12 84 GLY A O 1
ATOM 696 N N . THR A 1 85 ? -15.221 -19.728 7.481 1.00 93.31 85 THR A N 1
ATOM 697 C CA . THR A 1 85 ? -15.033 -20.128 6.069 1.00 93.31 85 THR A CA 1
ATOM 698 C C . THR A 1 85 ? -13.588 -20.525 5.763 1.00 93.31 85 THR A C 1
ATOM 700 O O . THR A 1 85 ? -13.339 -21.273 4.822 1.00 93.31 85 THR A O 1
ATOM 703 N N . LEU A 1 86 ? -12.628 -19.972 6.508 1.00 87.69 86 LEU A N 1
ATOM 704 C CA . LEU A 1 86 ? -11.198 -20.188 6.286 1.00 87.69 86 LEU A CA 1
ATOM 705 C C . LEU A 1 86 ? -10.661 -21.448 6.995 1.00 87.69 86 LEU A C 1
ATOM 707 O O . LEU A 1 86 ? -9.555 -21.882 6.676 1.00 87.69 86 LEU A O 1
ATOM 711 N N . LEU A 1 87 ? -11.430 -22.005 7.939 1.00 76.75 87 LEU A N 1
ATOM 712 C CA . LEU A 1 87 ? -11.188 -23.295 8.595 1.00 76.75 87 LEU A CA 1
ATOM 713 C C . LEU A 1 87 ? -11.603 -24.465 7.687 1.00 76.75 87 LEU A C 1
ATOM 715 O O . LEU A 1 87 ? -10.831 -25.448 7.629 1.00 76.75 87 LEU A O 1
#

Sequence (87 aa):
MASRNINLWQTVDWMTIGIYLVLVTCGWLSVCGASYDYWEKDFWDFSTRAGKQLVWIACSFGAGFVLLMLEDRFYEMFSYIIYGTLL